Protein AF-A0A8J6NE71-F1 (afdb_monomer)

Mean predicted aligned error: 4.69 Å

Secondary structure (DSSP, 8-state):
---S---EEEEETTTEEEEEEEETTEEEEEEE-TTSSSB-S--EE--HHHHHTPEE-

Structure (mmCIF, N/CA/C/O backbone):
data_AF-A0A8J6NE71-F1
#
_entry.id   AF-A0A8J6NE71-F1
#
loop_
_atom_site.group_PDB
_atom_site.id
_atom_site.type_s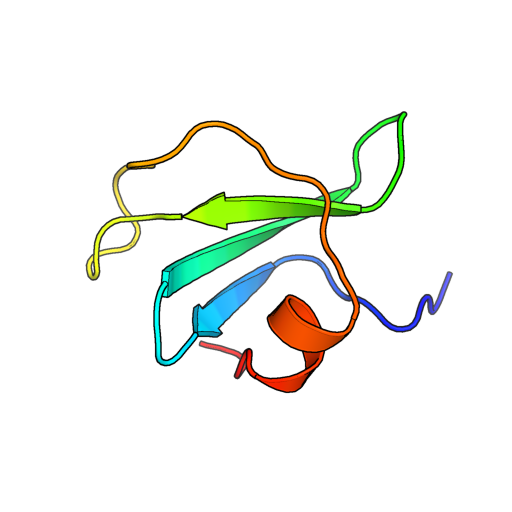ymbol
_atom_site.label_atom_id
_atom_site.label_alt_id
_atom_site.label_comp_id
_atom_site.label_asym_id
_atom_site.label_entity_id
_atom_site.label_seq_id
_atom_site.pdbx_PDB_ins_code
_atom_site.Cartn_x
_atom_site.Cartn_y
_atom_site.Cartn_z
_atom_site.occupancy
_atom_site.B_iso_or_equiv
_atom_site.auth_seq_id
_atom_site.auth_comp_id
_atom_site.auth_asym_id
_atom_site.auth_atom_id
_atom_site.pdbx_PDB_model_num
ATOM 1 N N . MET A 1 1 ? 1.173 -4.948 18.062 1.00 44.34 1 MET A N 1
ATOM 2 C CA . MET A 1 1 ? -0.041 -5.720 17.731 1.00 44.34 1 MET A CA 1
ATOM 3 C C . MET A 1 1 ? 0.197 -6.335 16.363 1.00 44.34 1 MET A C 1
ATOM 5 O O . MET A 1 1 ? 0.284 -5.582 15.405 1.00 44.34 1 MET A O 1
ATOM 9 N N . ASP A 1 2 ? 0.396 -7.654 16.285 1.00 48.38 2 ASP A N 1
ATOM 10 C CA . ASP A 1 2 ? 0.559 -8.397 15.023 1.00 48.38 2 ASP A CA 1
ATOM 11 C C . ASP A 1 2 ? -0.800 -8.481 14.309 1.00 48.38 2 ASP A C 1
ATOM 13 O O . ASP A 1 2 ? -1.562 -9.431 14.475 1.00 48.38 2 ASP A O 1
ATOM 17 N N . GLY A 1 3 ? -1.149 -7.427 13.571 1.00 61.53 3 GLY A N 1
ATOM 18 C CA . GLY A 1 3 ? -2.134 -7.540 12.499 1.00 61.53 3 GLY A CA 1
ATOM 19 C C . GLY A 1 3 ? -1.533 -8.313 11.314 1.00 61.53 3 GLY A C 1
ATOM 20 O O . GLY A 1 3 ? -0.313 -8.451 11.233 1.00 61.53 3 GLY A O 1
ATOM 21 N N . PRO A 1 4 ? -2.347 -8.796 10.358 1.00 75.31 4 PRO A N 1
ATOM 22 C CA . PRO A 1 4 ? -1.846 -9.510 9.176 1.00 75.31 4 PRO A CA 1
ATOM 23 C C . PRO A 1 4 ? -0.962 -8.639 8.268 1.00 75.31 4 PRO A C 1
ATOM 25 O O . PRO A 1 4 ? -0.276 -9.165 7.394 1.00 75.31 4 PRO A O 1
ATOM 28 N N . PHE A 1 5 ? -0.991 -7.321 8.467 1.00 84.69 5 PHE A N 1
ATOM 29 C CA . PHE A 1 5 ? -0.296 -6.321 7.672 1.00 84.69 5 PHE A CA 1
ATOM 30 C C . PHE A 1 5 ? 0.858 -5.707 8.462 1.00 84.69 5 PHE A C 1
ATOM 32 O O . PHE A 1 5 ? 0.800 -5.593 9.689 1.00 84.69 5 PHE A O 1
ATOM 39 N N . LYS A 1 6 ? 1.908 -5.298 7.748 1.00 89.38 6 LYS A N 1
ATOM 40 C CA . LYS A 1 6 ? 3.053 -4.584 8.316 1.00 89.38 6 LYS A CA 1
ATOM 41 C C . LYS A 1 6 ? 3.298 -3.298 7.545 1.00 89.38 6 LYS A C 1
ATOM 43 O O . LYS A 1 6 ? 3.105 -3.237 6.333 1.00 89.38 6 LYS A O 1
ATOM 48 N N . GLU A 1 7 ? 3.711 -2.267 8.272 1.00 92.12 7 GLU A N 1
ATOM 49 C CA . GLU A 1 7 ? 4.100 -1.000 7.666 1.00 92.12 7 GLU A CA 1
ATOM 50 C C . GLU A 1 7 ? 5.439 -1.156 6.948 1.00 92.12 7 GLU A C 1
ATOM 52 O O . GLU A 1 7 ? 6.350 -1.825 7.440 1.00 92.12 7 GLU A O 1
ATOM 57 N N . GLY A 1 8 ? 5.573 -0.521 5.787 1.00 92.38 8 GLY A N 1
ATOM 58 C CA . GLY A 1 8 ? 6.797 -0.612 5.002 1.00 92.38 8 GLY A CA 1
ATOM 59 C C . GLY A 1 8 ? 6.603 -0.313 3.527 1.00 92.38 8 GLY A C 1
ATOM 60 O O . GLY A 1 8 ? 5.517 0.058 3.080 1.00 92.38 8 GLY A O 1
ATOM 61 N N . PHE A 1 9 ? 7.684 -0.466 2.769 1.00 92.81 9 PHE A N 1
ATOM 62 C CA . PHE A 1 9 ? 7.654 -0.399 1.314 1.00 92.81 9 PHE A CA 1
ATOM 63 C C . PHE A 1 9 ? 7.622 -1.806 0.730 1.00 92.81 9 PHE A C 1
ATOM 65 O O . PHE A 1 9 ? 8.382 -2.681 1.142 1.00 92.81 9 PHE A O 1
ATOM 72 N N . TYR A 1 10 ? 6.758 -1.986 -0.258 1.00 93.75 10 TYR A N 1
ATOM 73 C CA . TYR A 1 10 ? 6.519 -3.255 -0.918 1.00 93.75 10 TYR A CA 1
ATOM 74 C C . TYR A 1 10 ? 6.504 -3.073 -2.431 1.00 93.75 10 TYR A C 1
ATOM 76 O O . TYR A 1 10 ? 6.178 -1.997 -2.938 1.00 93.75 10 TYR A O 1
ATOM 84 N N . ASN A 1 11 ? 6.837 -4.133 -3.154 1.00 93.31 11 ASN A N 1
ATOM 85 C CA . ASN A 1 11 ? 6.665 -4.217 -4.594 1.00 93.31 11 ASN A CA 1
ATOM 86 C C . ASN A 1 11 ? 5.379 -4.987 -4.893 1.00 93.31 11 ASN A C 1
ATOM 88 O O . ASN A 1 11 ? 5.208 -6.110 -4.435 1.00 93.31 11 ASN A O 1
ATOM 92 N N . HIS A 1 12 ? 4.489 -4.385 -5.674 1.00 91.88 12 HIS A N 1
ATOM 93 C CA . HIS A 1 12 ? 3.240 -4.988 -6.114 1.00 91.88 12 HIS A CA 1
ATOM 94 C C . HIS A 1 12 ? 3.238 -5.115 -7.645 1.00 91.88 12 HIS A C 1
ATOM 96 O O . HIS A 1 12 ? 3.496 -4.121 -8.336 1.00 91.88 12 HIS A O 1
ATOM 102 N N . PRO A 1 13 ? 2.874 -6.278 -8.214 1.00 89.62 13 PRO A N 1
ATOM 103 C CA . PRO A 1 13 ? 3.028 -6.562 -9.644 1.00 89.62 13 PRO A CA 1
ATOM 104 C C . PRO A 1 13 ? 2.283 -5.573 -10.551 1.00 89.62 13 PRO A C 1
ATOM 106 O O . PRO A 1 13 ? 2.791 -5.191 -11.600 1.00 89.62 13 PRO A O 1
ATOM 109 N N . ASN A 1 14 ? 1.106 -5.103 -10.122 1.00 89.50 14 ASN A N 1
ATOM 110 C CA . ASN A 1 14 ? 0.274 -4.183 -10.911 1.00 89.50 14 ASN A CA 1
ATOM 111 C C . ASN A 1 14 ? 0.385 -2.710 -10.491 1.00 89.50 14 ASN A C 1
ATOM 113 O O . ASN A 1 14 ? -0.059 -1.830 -11.221 1.00 89.50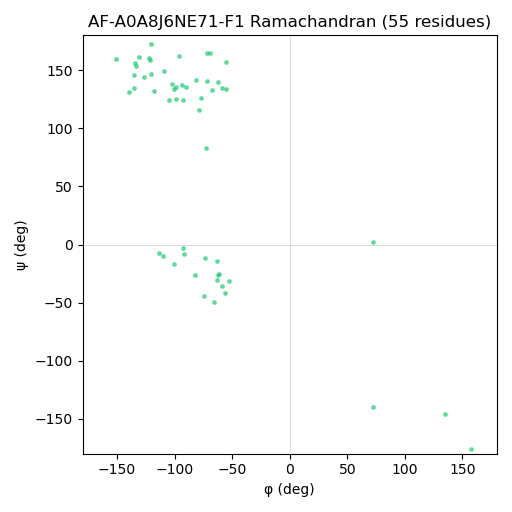 14 ASN A O 1
ATOM 117 N N . LEU A 1 15 ? 0.908 -2.433 -9.291 1.00 88.50 15 LEU A N 1
ATOM 118 C CA . LEU A 1 15 ? 0.878 -1.089 -8.688 1.00 88.50 15 LEU A CA 1
ATOM 119 C C . LEU A 1 15 ? 2.281 -0.484 -8.548 1.00 88.50 15 LEU A C 1
ATOM 121 O O . LEU A 1 15 ? 2.408 0.694 -8.217 1.00 88.50 15 LEU A O 1
ATOM 125 N N . GLY A 1 16 ? 3.326 -1.268 -8.823 1.00 90.25 16 GLY A N 1
ATOM 126 C CA . GLY A 1 16 ? 4.709 -0.866 -8.631 1.00 90.25 16 GLY A CA 1
ATOM 127 C C . GLY A 1 16 ? 5.071 -0.818 -7.152 1.00 90.25 16 GLY A C 1
ATOM 128 O O . GLY A 1 16 ? 4.674 -1.680 -6.374 1.00 90.25 16 GLY A O 1
ATOM 129 N N . VAL A 1 17 ? 5.844 0.192 -6.762 1.00 93.38 17 VAL A N 1
ATOM 130 C CA . VAL A 1 17 ? 6.246 0.373 -5.365 1.00 93.38 17 VAL A CA 1
ATOM 131 C C . VAL A 1 17 ? 5.065 0.946 -4.600 1.00 93.38 17 VAL A C 1
ATOM 133 O O . VAL A 1 17 ? 4.532 1.986 -4.979 1.00 93.38 17 VAL A O 1
ATOM 136 N N . ILE A 1 18 ? 4.669 0.312 -3.508 1.00 94.31 18 ILE A N 1
ATOM 137 C CA . ILE A 1 18 ? 3.657 0.838 -2.598 1.00 94.31 18 ILE A CA 1
ATOM 138 C C . ILE A 1 18 ? 4.250 1.008 -1.206 1.00 94.31 18 ILE A C 1
ATOM 140 O O . ILE A 1 18 ? 5.108 0.238 -0.783 1.00 94.31 18 ILE A O 1
ATOM 144 N N . ARG A 1 19 ? 3.795 2.028 -0.485 1.00 94.44 19 ARG A N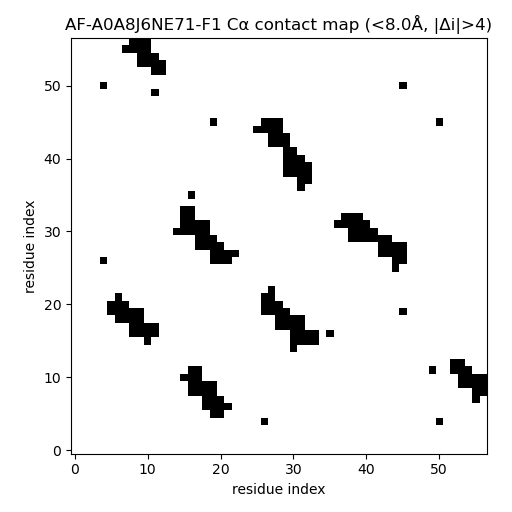 1
ATOM 145 C CA . ARG A 1 19 ? 4.046 2.179 0.946 1.00 94.44 19 ARG A CA 1
ATOM 146 C C . ARG A 1 19 ? 2.775 1.818 1.683 1.00 94.44 19 ARG A C 1
ATOM 148 O O . ARG A 1 19 ? 1.743 2.420 1.404 1.00 94.44 19 ARG A O 1
ATOM 155 N N . ILE A 1 20 ? 2.869 0.876 2.605 1.00 94.31 20 ILE A N 1
ATOM 156 C CA . ILE A 1 2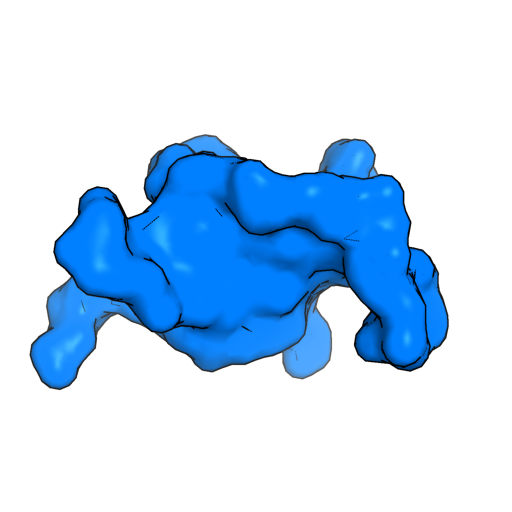0 ? 1.792 0.471 3.500 1.00 94.31 20 ILE A CA 1
ATOM 157 C C . ILE A 1 20 ? 2.022 1.135 4.853 1.00 94.31 20 ILE A C 1
ATOM 159 O O . ILE A 1 20 ? 3.151 1.151 5.349 1.00 94.31 20 ILE A O 1
ATOM 163 N N . PHE A 1 21 ? 0.970 1.717 5.416 1.00 93.62 21 PHE A N 1
ATOM 164 C CA . PHE A 1 21 ? 1.009 2.460 6.672 1.00 93.62 21 PHE A CA 1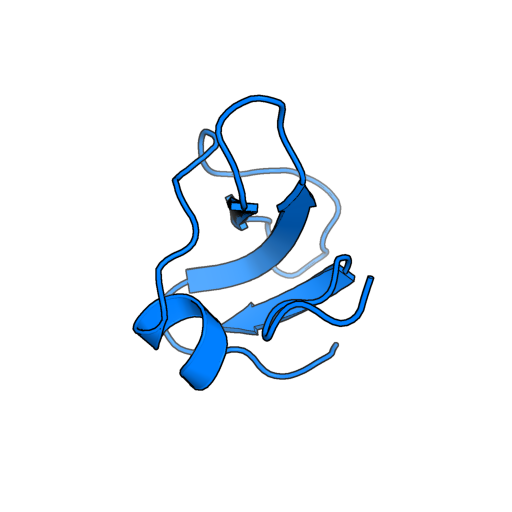
ATOM 165 C C . PHE A 1 21 ? -0.343 2.385 7.384 1.00 93.62 21 PHE A C 1
ATOM 167 O O . PHE A 1 21 ? -1.370 2.087 6.766 1.00 93.62 21 PHE A O 1
ATOM 174 N N . GLN A 1 22 ? -0.337 2.647 8.688 1.00 92.19 22 GLN A N 1
ATOM 175 C CA . GLN A 1 22 ? -1.557 2.680 9.489 1.00 92.19 22 GLN A CA 1
ATOM 176 C C . GLN A 1 22 ? -2.109 4.113 9.593 1.00 92.19 22 GLN A C 1
ATOM 178 O O . GLN A 1 22 ? -1.360 5.070 9.780 1.00 92.19 22 GLN A O 1
ATOM 183 N N . THR A 1 23 ? -3.426 4.257 9.465 1.00 90.19 23 THR A N 1
ATOM 184 C CA . THR A 1 23 ? -4.194 5.4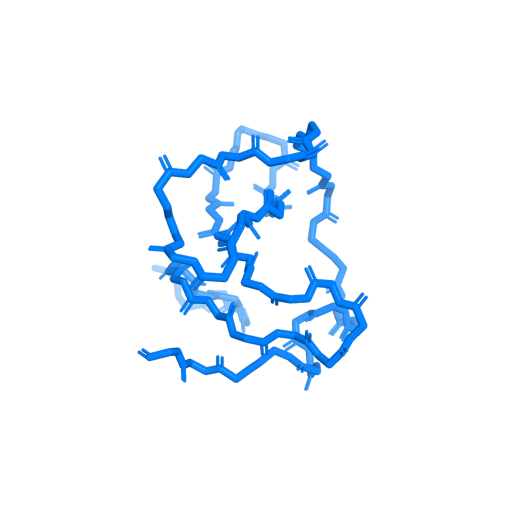94 9.659 1.00 90.19 23 THR A CA 1
ATOM 185 C C . THR A 1 23 ? -5.235 5.297 10.764 1.00 90.19 23 THR A C 1
ATOM 187 O O . THR A 1 23 ? -5.456 4.175 11.229 1.00 90.19 23 THR A O 1
ATOM 190 N N . ASP A 1 24 ? -5.913 6.375 11.168 1.00 88.19 24 ASP A N 1
ATOM 191 C CA . ASP A 1 24 ? -7.013 6.309 12.143 1.00 88.19 24 ASP A CA 1
ATOM 192 C 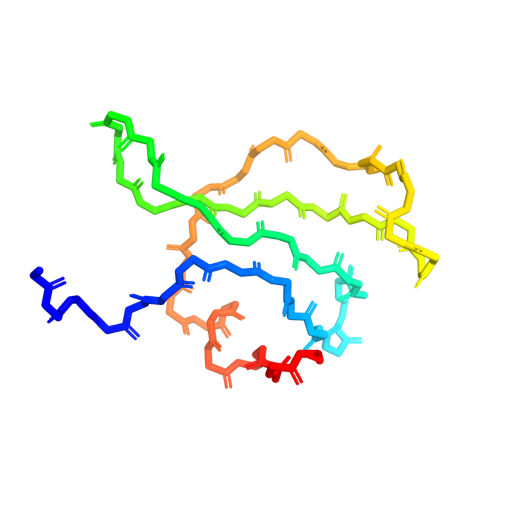C . ASP A 1 24 ? -8.191 5.440 11.654 1.00 88.19 24 ASP A C 1
ATOM 194 O O . ASP A 1 24 ? -8.925 4.867 12.457 1.00 88.19 24 ASP A O 1
ATOM 198 N N . GLU A 1 25 ? -8.353 5.305 10.332 1.00 86.12 25 GLU A N 1
ATOM 199 C CA . GLU A 1 25 ? -9.421 4.527 9.686 1.00 86.12 25 GLU A CA 1
ATOM 200 C C . GLU A 1 25 ? -9.026 3.066 9.400 1.00 86.12 25 GLU A C 1
ATOM 202 O O . GLU A 1 25 ? -9.873 2.261 9.006 1.00 86.12 25 GLU A O 1
ATOM 207 N N . GLY A 1 26 ? -7.756 2.694 9.601 1.00 89.81 26 GLY A N 1
ATOM 208 C CA . GLY A 1 26 ? -7.263 1.333 9.397 1.00 89.81 26 GLY A CA 1
ATOM 209 C C . GLY A 1 26 ? -5.943 1.278 8.639 1.00 89.81 26 GLY A C 1
ATOM 210 O O . GLY A 1 26 ? -5.067 2.117 8.807 1.00 89.81 26 GLY A O 1
ATOM 211 N N . TRP A 1 27 ? -5.763 0.243 7.823 1.00 93.50 27 TRP A N 1
ATOM 212 C CA . TRP A 1 27 ? -4.566 0.113 6.997 1.00 93.50 27 TRP A CA 1
ATOM 213 C C . TRP A 1 27 ? -4.780 0.782 5.652 1.00 93.50 27 TRP A C 1
ATOM 215 O O . TRP A 1 27 ? -5.813 0.591 5.010 1.00 93.50 27 TRP A O 1
ATOM 225 N N . ALA A 1 28 ? -3.780 1.531 5.209 1.00 94.31 28 ALA A N 1
ATOM 226 C CA . ALA A 1 28 ? -3.787 2.195 3.924 1.00 94.31 28 ALA A CA 1
ATOM 227 C C . ALA A 1 28 ? -2.494 1.918 3.162 1.00 94.31 28 ALA A C 1
ATOM 229 O O . ALA A 1 28 ? -1.468 1.518 3.720 1.00 94.31 28 ALA A O 1
ATOM 230 N N . TYR A 1 29 ? -2.553 2.141 1.856 1.00 94.31 29 TYR A N 1
ATOM 231 C CA . TYR A 1 29 ? -1.384 2.150 1.006 1.00 94.31 29 TYR A CA 1
ATOM 232 C C . TYR A 1 29 ? -1.386 3.346 0.062 1.00 94.31 29 TYR A C 1
ATOM 234 O O . TYR A 1 29 ? -2.423 3.912 -0.297 1.00 94.31 29 TYR A O 1
ATOM 242 N N . GLN A 1 30 ? -0.190 3.717 -0.374 1.00 95.00 30 GLN A N 1
ATOM 243 C CA . GLN A 1 30 ? 0.018 4.740 -1.385 1.00 95.00 30 GLN A CA 1
ATOM 244 C C . GLN A 1 30 ? 1.050 4.250 -2.393 1.00 95.00 30 GLN A C 1
ATOM 246 O O . GLN A 1 30 ? 2.083 3.701 -2.015 1.00 95.00 30 GLN A O 1
ATOM 251 N N . CYS A 1 31 ? 0.778 4.432 -3.684 1.00 93.06 31 CYS A N 1
ATOM 252 C CA . CYS A 1 31 ? 1.711 4.046 -4.739 1.00 93.06 31 CYS A CA 1
ATOM 253 C C . CYS A 1 31 ? 2.790 5.114 -4.922 1.00 93.06 31 CYS A C 1
ATOM 255 O O . CYS A 1 31 ? 2.508 6.315 -4.894 1.00 93.06 31 CYS A O 1
ATOM 257 N N . TYR A 1 32 ? 4.007 4.662 -5.176 1.00 92.38 32 TYR A N 1
ATOM 258 C CA . TYR A 1 32 ? 5.199 5.454 -5.415 1.00 92.38 32 TYR A CA 1
ATOM 259 C C . TYR A 1 32 ? 5.792 5.125 -6.785 1.00 9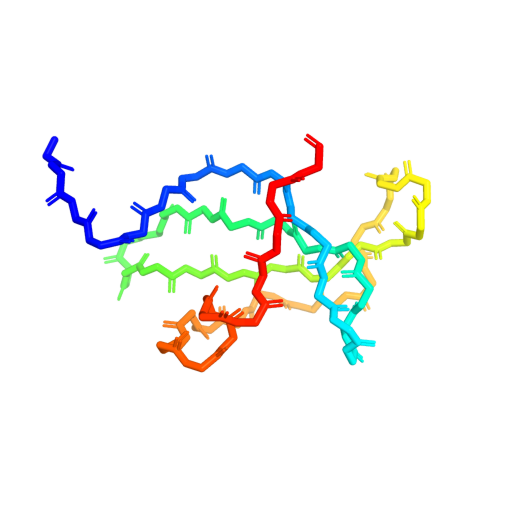2.38 32 TYR A C 1
ATOM 261 O O . TYR A 1 32 ? 5.567 4.068 -7.372 1.00 92.38 32 TYR A O 1
ATOM 269 N N . THR A 1 33 ? 6.591 6.058 -7.292 1.00 86.25 33 THR A N 1
ATOM 270 C CA . THR A 1 33 ? 7.506 5.806 -8.414 1.00 86.25 33 THR A CA 1
ATOM 271 C C . THR A 1 33 ? 8.450 4.631 -8.109 1.00 86.25 33 THR A C 1
ATOM 273 O O . THR A 1 33 ? 8.723 4.342 -6.947 1.00 86.25 33 THR A O 1
ATOM 276 N N . GLN A 1 34 ? 9.009 3.973 -9.135 1.00 77.56 34 GLN A N 1
ATOM 277 C CA . GLN A 1 34 ? 9.983 2.874 -8.957 1.00 77.56 34 GLN A CA 1
ATOM 278 C C . GLN A 1 34 ? 11.176 3.252 -8.057 1.00 77.56 34 GLN A C 1
ATOM 280 O O . GLN A 1 34 ? 11.698 2.421 -7.309 1.00 77.56 34 GLN A O 1
ATOM 285 N N . SER A 1 35 ? 11.581 4.523 -8.075 1.00 78.12 35 SER A N 1
ATOM 286 C CA . SER A 1 35 ? 12.632 5.060 -7.209 1.00 78.12 35 SER A CA 1
ATOM 287 C C . SER A 1 35 ? 12.205 5.249 -5.747 1.00 78.12 35 SER A C 1
ATOM 289 O O . SER A 1 35 ? 13.061 5.492 -4.905 1.00 78.12 35 SER A O 1
ATOM 291 N N . GLY A 1 36 ? 10.911 5.152 -5.420 1.00 75.56 36 GLY A N 1
ATOM 292 C CA . GLY A 1 36 ? 10.372 5.353 -4.070 1.00 75.56 36 GLY A CA 1
ATOM 293 C C . GLY A 1 36 ? 10.364 6.813 -3.602 1.00 75.56 36 GLY A C 1
ATOM 294 O O . GLY A 1 36 ? 9.957 7.093 -2.481 1.00 75.56 36 GLY A O 1
ATOM 295 N N . GLN A 1 37 ? 10.790 7.760 -4.444 1.00 78.19 37 GLN A N 1
ATOM 296 C CA . GLN A 1 37 ? 11.019 9.151 -4.030 1.00 78.19 37 GLN A CA 1
ATOM 297 C C . GLN A 1 37 ? 9.750 10.003 -4.002 1.00 78.19 37 GLN A C 1
ATOM 299 O O . GLN A 1 37 ? 9.681 10.997 -3.284 1.00 78.19 37 GLN A O 1
ATOM 304 N N . LYS A 1 38 ? 8.745 9.643 -4.806 1.00 82.75 38 LYS A N 1
ATOM 305 C CA . LYS A 1 38 ? 7.514 10.425 -4.939 1.00 82.75 38 LYS A CA 1
ATOM 306 C C . LYS A 1 38 ? 6.293 9.526 -5.009 1.00 82.75 38 LYS A C 1
ATOM 308 O O . LYS A 1 38 ? 6.269 8.596 -5.820 1.00 82.75 38 LYS A O 1
ATOM 313 N N . ALA A 1 39 ? 5.293 9.856 -4.197 1.00 85.81 39 ALA A N 1
ATOM 314 C CA . ALA A 1 39 ? 3.966 9.274 -4.279 1.00 85.81 39 ALA A CA 1
ATOM 315 C C . ALA A 1 39 ? 3.280 9.705 -5.585 1.00 85.81 39 ALA A C 1
ATOM 317 O O . ALA A 1 39 ? 3.291 10.881 -5.952 1.00 85.81 39 ALA A O 1
ATOM 318 N N . VAL A 1 40 ? 2.691 8.742 -6.287 1.00 88.44 40 VAL A N 1
ATOM 319 C CA . VAL A 1 40 ? 1.980 8.946 -7.561 1.00 88.44 40 VAL A CA 1
ATOM 320 C C . VAL A 1 40 ? 0.470 8.754 -7.435 1.00 88.44 40 VAL A C 1
ATOM 322 O O . VAL A 1 40 ? -0.268 9.101 -8.351 1.00 88.44 40 VAL A O 1
ATOM 325 N N . SER A 1 41 ? -0.001 8.235 -6.299 1.00 88.06 41 SER A N 1
ATOM 326 C CA . SER A 1 41 ? -1.422 8.063 -5.990 1.00 88.06 41 SER A CA 1
ATOM 327 C C . SER A 1 41 ? -1.797 8.799 -4.707 1.00 88.06 41 SER A C 1
ATOM 329 O O . SER A 1 41 ? -0.947 9.087 -3.867 1.00 88.06 41 SER A O 1
ATOM 331 N N . ARG A 1 42 ? -3.094 9.061 -4.536 1.00 89.38 42 ARG A N 1
ATOM 332 C CA . ARG A 1 42 ? -3.691 9.326 -3.220 1.00 89.38 42 ARG A CA 1
ATOM 333 C C . ARG A 1 42 ? -3.691 8.052 -2.374 1.00 89.38 42 ARG A C 1
ATOM 335 O O . ARG A 1 42 ? -3.504 6.955 -2.910 1.00 89.38 42 ARG A O 1
ATOM 342 N N . GLU A 1 43 ? -3.904 8.232 -1.083 1.00 92.31 43 GLU A N 1
ATOM 343 C CA . GLU A 1 43 ? -4.054 7.159 -0.104 1.00 92.31 43 GLU A CA 1
ATOM 344 C C . GLU A 1 43 ? -5.280 6.305 -0.449 1.00 92.31 43 GLU A C 1
ATOM 346 O O . GLU A 1 43 ? -6.304 6.816 -0.914 1.00 92.31 43 GLU A O 1
ATOM 351 N N . ARG A 1 44 ? -5.149 4.991 -0.284 1.00 93.31 44 ARG A N 1
ATOM 352 C CA . ARG A 1 44 ? -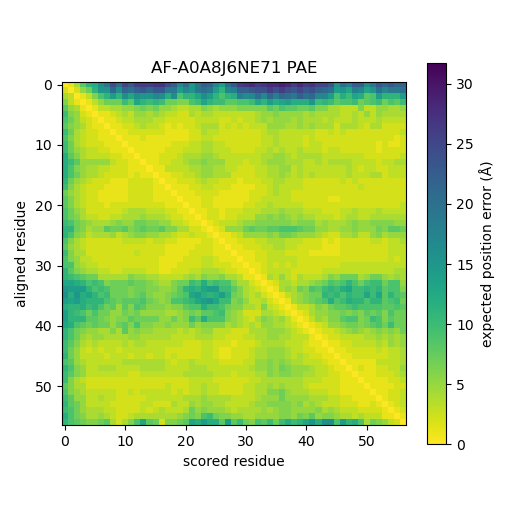6.207 4.011 -0.538 1.00 93.31 44 ARG A CA 1
ATOM 353 C C . ARG A 1 44 ? -6.249 3.015 0.606 1.00 93.31 44 ARG A C 1
ATOM 355 O O . ARG A 1 44 ? -5.199 2.668 1.137 1.00 93.31 44 ARG A O 1
ATOM 362 N N . ALA A 1 45 ? -7.437 2.535 0.954 1.00 93.69 45 ALA A N 1
ATOM 363 C CA . ALA A 1 45 ? -7.577 1.470 1.940 1.00 93.69 45 ALA A CA 1
ATOM 364 C C . ALA A 1 45 ? -6.815 0.218 1.480 1.00 93.69 45 ALA A C 1
ATOM 366 O O . ALA A 1 45 ? -6.896 -0.169 0.312 1.00 93.69 45 ALA A O 1
ATOM 367 N N . LEU A 1 46 ? -6.063 -0.392 2.392 1.00 93.31 46 LEU A N 1
ATOM 368 C CA . LEU A 1 46 ? -5.354 -1.635 2.141 1.00 93.31 46 LEU A CA 1
ATOM 369 C C . LEU A 1 46 ? -6.332 -2.802 2.240 1.00 93.31 46 LEU A C 1
ATOM 371 O O . LEU A 1 46 ? -6.861 -3.103 3.309 1.00 93.31 46 LEU A O 1
ATOM 375 N N . ASP A 1 47 ? -6.530 -3.482 1.120 1.00 91.69 47 ASP A N 1
ATOM 376 C CA . ASP A 1 47 ? -7.260 -4.738 1.060 1.00 91.69 47 ASP A CA 1
ATOM 377 C C . ASP A 1 47 ? -6.312 -5.952 1.096 1.00 91.69 47 ASP A C 1
ATOM 379 O O . ASP A 1 47 ? -5.107 -5.864 0.837 1.00 91.69 47 ASP A O 1
ATOM 383 N N . THR A 1 48 ? -6.875 -7.120 1.410 1.00 88.56 48 THR A N 1
ATOM 384 C CA . THR A 1 48 ? -6.119 -8.370 1.552 1.00 88.56 48 THR A CA 1
ATOM 385 C C . THR A 1 48 ? -5.436 -8.818 0.258 1.00 88.56 48 THR A C 1
ATOM 387 O O . THR A 1 48 ? -4.377 -9.433 0.338 1.00 88.56 48 THR A O 1
ATOM 390 N N . TRP A 1 49 ? -5.989 -8.519 -0.923 1.00 89.88 49 TRP A N 1
ATOM 391 C CA . TRP A 1 49 ? -5.385 -8.916 -2.199 1.00 89.88 49 TRP A CA 1
ATOM 392 C C . TRP A 1 49 ? -4.176 -8.056 -2.532 1.00 89.88 49 TRP A C 1
ATOM 394 O O . TRP A 1 49 ? -3.129 -8.595 -2.890 1.00 89.88 49 TRP A O 1
ATOM 404 N N . THR A 1 50 ? -4.296 -6.739 -2.345 1.00 90.19 50 THR A N 1
ATOM 405 C CA . THR A 1 50 ? -3.165 -5.816 -2.488 1.00 90.19 50 THR A CA 1
ATOM 406 C C . THR A 1 50 ? -2.023 -6.230 -1.560 1.00 90.19 50 THR A C 1
ATOM 408 O O . THR A 1 50 ? -0.870 -6.258 -1.984 1.00 90.19 50 THR A O 1
ATOM 411 N N . TRP A 1 51 ? -2.316 -6.633 -0.320 1.00 91.38 51 TRP A N 1
ATOM 412 C CA . TRP A 1 51 ? -1.302 -7.185 0.583 1.00 91.38 51 TRP A CA 1
ATOM 413 C C . TRP A 1 51 ? -0.727 -8.528 0.114 1.00 91.38 51 TRP A C 1
ATOM 415 O O . TRP A 1 51 ? 0.487 -8.685 0.069 1.00 91.38 51 TRP A O 1
ATOM 425 N N . ALA A 1 52 ? -1.572 -9.495 -0.253 1.00 90.62 52 ALA A N 1
ATOM 426 C CA . ALA A 1 52 ? -1.138 -10.847 -0.617 1.00 90.62 52 ALA A CA 1
ATOM 427 C C . ALA A 1 52 ? -0.228 -10.885 -1.856 1.00 90.62 52 ALA A C 1
ATOM 429 O O . ALA A 1 52 ? 0.570 -11.806 -2.005 1.00 90.62 52 ALA A O 1
ATOM 430 N N . LEU A 1 53 ? -0.354 -9.893 -2.739 1.00 91.44 53 LEU A N 1
ATOM 431 C CA . LEU A 1 53 ? 0.475 -9.730 -3.934 1.00 91.44 53 LEU A CA 1
ATOM 432 C C . LEU A 1 53 ? 1.703 -8.836 -3.705 1.00 91.44 53 LEU A C 1
ATOM 434 O O . LEU A 1 53 ? 2.478 -8.625 -4.635 1.00 91.44 53 LEU A O 1
ATOM 438 N N . SER A 1 54 ? 1.853 -8.265 -2.510 1.00 91.50 54 SER A N 1
ATOM 439 C CA . SER A 1 54 ? 2.933 -7.342 -2.180 1.00 91.50 54 SER A CA 1
ATOM 440 C C . SER A 1 54 ? 4.117 -8.076 -1.567 1.00 91.50 54 SER A C 1
ATOM 442 O O . SER A 1 54 ? 3.993 -8.731 -0.534 1.00 91.50 54 SER A O 1
ATOM 444 N N . GLU A 1 55 ? 5.291 -7.908 -2.162 1.00 90.44 55 GLU A N 1
ATOM 445 C CA . GLU A 1 55 ? 6.538 -8.476 -1.652 1.00 90.44 55 GLU A CA 1
ATOM 446 C C . GLU A 1 55 ? 7.369 -7.398 -0.944 1.00 90.44 55 GLU A C 1
ATOM 448 O O . GLU A 1 55 ? 7.442 -6.270 -1.445 1.00 90.44 55 GLU A O 1
ATOM 453 N N . PRO A 1 56 ? 7.993 -7.692 0.213 1.00 88.31 56 PRO A N 1
ATOM 454 C CA . PRO A 1 56 ? 8.882 -6.744 0.880 1.00 88.31 56 PRO A CA 1
ATOM 455 C C . PRO A 1 56 ? 9.992 -6.282 -0.069 1.00 88.31 56 PRO A C 1
ATOM 457 O O . PRO A 1 56 ? 10.592 -7.103 -0.765 1.00 88.31 56 PRO A O 1
ATOM 460 N N . ARG A 1 57 ? 10.247 -4.972 -0.106 1.00 80.50 57 ARG A N 1
ATOM 461 C CA . ARG A 1 57 ? 11.349 -4.394 -0.883 1.00 80.50 57 ARG A CA 1
ATOM 462 C C . ARG A 1 57 ? 12.680 -4.453 -0.138 1.00 80.50 57 ARG A C 1
ATOM 464 O O . ARG A 1 57 ? 12.671 -4.255 1.096 1.00 80.50 57 ARG A O 1
#

Sequence (57 aa):
MDGPFKEGFYNHPNLGVIRIFQTDEGWAYQCYTQSGQKAVSRERALDTWTWALSEPR

Radius of gyration: 10.44 Å; Cα contacts (8 Å, |Δi|>4): 100; chains: 1; bounding box: 22×21×29 Å

Nearest PDB structures (foldseek):
  5joy-assembly1_A  TM=6.536E-01  e=3.813E+00  Bacteroides ovatus
  4whi-assembly1_A  TM=5.100E-01  e=4.554E+00  Mycobacterium tuberculosis H37Rv
  6z46-assembly1_H  TM=4.380E-01  e=3.594E+00  Sulfolobus acidocaldarius
  6z46-assembly1_V  TM=4.368E-01  e=3.813E+00  Sulfolobus acidocaldarius
  1dml-assembly4_G  TM=4.063E-01  e=3.594E+00  Human alphaherpesvirus 1

pLDDT: mean 87.44, std 9.93, range [44.34, 95.0]

Foldseek 3Di:
DDDVDDFAWWQAPVQGIKTWDADPVGIWIFGDDNVNPDTPDDIDHDDPVRVVRTHHD

Solvent-accessible surface area (backbone atoms only — not comparable to full-atom values): 3440 Å² total; per-residue (Å²): 130,95,56,102,68,71,71,46,54,26,41,25,92,91,61,43,28,30,40,34,42,82,53,99,92,42,52,28,31,30,30,24,39,91,84,65,82,44,74,76,49,70,80,38,77,58,48,72,65,66,52,75,55,39,40,84,107

Organism: NCBI:txid2841692